Protein AF-A0A564TPL2-F1 (afdb_monomer_lite)

Structure (mmCIF, N/CA/C/O backbone):
data_AF-A0A564TPL2-F1
#
_entry.id   AF-A0A564TPL2-F1
#
loop_
_atom_site.group_PDB
_atom_site.id
_atom_site.type_symbol
_atom_site.label_atom_id
_atom_site.label_alt_id
_atom_site.label_comp_id
_atom_site.label_asym_id
_atom_site.label_entity_id
_atom_site.label_seq_id
_atom_site.pdbx_PDB_ins_code
_atom_site.Cartn_x
_atom_site.Cartn_y
_atom_site.Cartn_z
_atom_site.occupancy
_atom_site.B_iso_or_equiv
_atom_site.auth_seq_id
_atom_site.auth_comp_id
_atom_site.auth_asym_id
_atom_site.auth_atom_id
_atom_site.pdbx_PDB_model_num
ATOM 1 N N . MET A 1 1 ? 24.903 -3.460 -26.926 1.00 55.31 1 MET A N 1
ATOM 2 C CA . MET A 1 1 ? 24.752 -3.291 -25.468 1.00 55.31 1 MET A CA 1
ATOM 3 C C . MET A 1 1 ? 23.779 -4.353 -25.013 1.00 55.31 1 MET A C 1
ATOM 5 O O . MET A 1 1 ? 22.717 -4.466 -25.604 1.00 55.31 1 MET A O 1
ATOM 9 N N . CYS A 1 2 ? 24.233 -5.247 -24.140 1.00 58.97 2 CYS A N 1
ATOM 10 C CA . CYS A 1 2 ? 23.585 -6.524 -23.867 1.00 58.97 2 CYS A CA 1
ATOM 11 C C . CYS A 1 2 ? 22.188 -6.324 -23.258 1.00 58.97 2 CYS A C 1
ATOM 13 O O . CYS A 1 2 ? 22.067 -5.669 -22.225 1.00 58.97 2 CYS A O 1
ATOM 15 N N . HIS A 1 3 ? 21.170 -6.946 -23.863 1.00 60.84 3 HIS A N 1
ATOM 16 C CA . HIS A 1 3 ? 19.775 -6.989 -23.394 1.00 60.84 3 HIS A CA 1
ATOM 17 C C . HIS A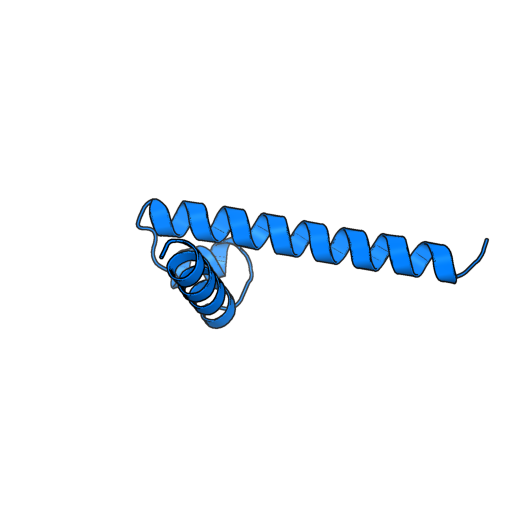 1 3 ? 19.626 -7.403 -21.916 1.00 60.84 3 HIS A C 1
ATOM 19 O O . HIS A 1 3 ? 18.635 -7.084 -21.267 1.00 60.84 3 HIS A O 1
ATOM 25 N N . GLU A 1 4 ? 20.624 -8.097 -21.372 1.00 61.53 4 GLU A N 1
ATOM 26 C CA . GLU A 1 4 ? 20.686 -8.514 -19.972 1.00 61.53 4 GLU A CA 1
ATOM 27 C C . GLU A 1 4 ? 20.809 -7.331 -18.996 1.00 61.53 4 GLU A C 1
ATOM 29 O O . GLU A 1 4 ? 20.197 -7.346 -17.932 1.00 61.53 4 GLU A O 1
ATOM 34 N N . MET A 1 5 ? 21.530 -6.268 -19.371 1.00 61.75 5 MET A N 1
ATOM 35 C CA . MET A 1 5 ? 21.727 -5.099 -18.502 1.00 61.75 5 MET A CA 1
ATOM 36 C C . MET A 1 5 ? 20.458 -4.244 -18.384 1.00 61.75 5 MET A C 1
ATOM 38 O O . MET A 1 5 ? 20.158 -3.721 -17.312 1.00 61.75 5 MET A O 1
ATOM 42 N N . GLU A 1 6 ? 19.673 -4.144 -19.460 1.00 60.47 6 GLU A N 1
ATOM 43 C CA . GLU A 1 6 ? 18.390 -3.426 -19.450 1.00 60.47 6 GLU A CA 1
ATOM 44 C C . GLU A 1 6 ? 17.339 -4.115 -18.570 1.00 60.47 6 GLU A C 1
ATOM 46 O O . GLU A 1 6 ? 16.479 -3.447 -17.991 1.00 60.47 6 GLU A O 1
ATOM 51 N N . LYS A 1 7 ? 17.412 -5.444 -18.437 1.00 62.22 7 LYS A N 1
ATOM 52 C CA . LYS A 1 7 ? 16.474 -6.220 -17.622 1.00 62.22 7 LYS A CA 1
ATOM 53 C C . LYS A 1 7 ? 16.695 -5.979 -16.125 1.00 62.22 7 LYS A C 1
ATOM 55 O O . LYS A 1 7 ? 15.747 -5.654 -15.419 1.00 62.22 7 LYS A O 1
ATOM 60 N N . ILE A 1 8 ? 17.952 -6.015 -15.679 1.00 63.94 8 ILE A N 1
ATOM 61 C CA . ILE A 1 8 ? 18.331 -5.776 -14.276 1.00 63.94 8 ILE A CA 1
ATOM 62 C C . ILE A 1 8 ? 17.961 -4.351 -13.847 1.00 63.94 8 ILE A C 1
ATOM 64 O O . ILE A 1 8 ? 17.455 -4.142 -12.747 1.00 63.94 8 ILE A O 1
ATOM 68 N N . TYR A 1 9 ? 18.171 -3.366 -14.726 1.00 60.91 9 TYR A N 1
ATOM 69 C CA . TYR A 1 9 ? 17.821 -1.976 -14.434 1.00 60.91 9 TYR A CA 1
ATOM 70 C C . TYR A 1 9 ? 16.306 -1.788 -14.271 1.00 60.91 9 TYR A C 1
ATOM 72 O O . TYR A 1 9 ? 15.855 -1.076 -13.377 1.00 60.91 9 TYR A O 1
ATOM 80 N N . ARG A 1 10 ? 15.511 -2.478 -15.098 1.00 62.09 10 ARG A N 1
ATOM 81 C CA . ARG A 1 10 ? 14.047 -2.460 -15.019 1.00 62.09 10 ARG A CA 1
ATOM 82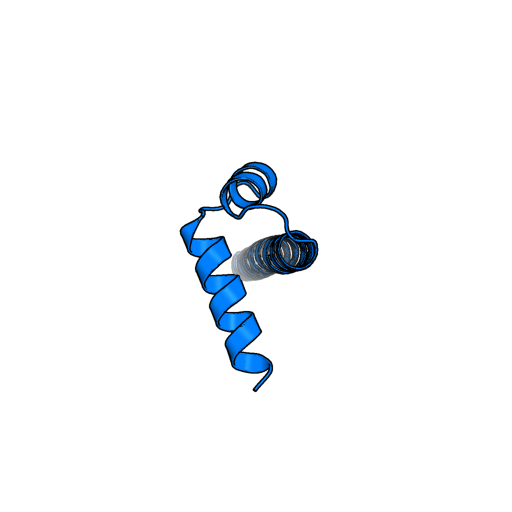 C C . ARG A 1 10 ? 13.526 -3.165 -13.766 1.00 62.09 10 ARG A C 1
ATOM 84 O O . ARG A 1 10 ? 12.689 -2.599 -13.076 1.00 62.09 10 ARG A O 1
ATOM 91 N N . GLU A 1 11 ? 14.050 -4.348 -13.444 1.00 62.56 11 GLU A N 1
ATOM 92 C CA . GLU A 1 11 ? 13.688 -5.096 -12.228 1.00 62.56 11 GLU A CA 1
ATOM 93 C C . GLU A 1 11 ? 14.059 -4.316 -10.954 1.00 62.56 11 GLU A C 1
ATOM 95 O O . GLU A 1 11 ? 13.272 -4.242 -10.010 1.00 62.56 11 GLU A O 1
ATOM 100 N N . GLY A 1 12 ? 15.229 -3.667 -10.940 1.00 65.06 12 GLY A N 1
ATOM 101 C CA . GLY A 1 12 ? 15.659 -2.811 -9.832 1.00 65.06 12 GLY A CA 1
ATOM 102 C C . GLY A 1 12 ? 14.784 -1.566 -9.654 1.00 65.06 12 GLY A C 1
ATOM 103 O O . GLY A 1 12 ? 14.476 -1.191 -8.522 1.00 65.06 12 GLY A O 1
ATOM 104 N N . MET A 1 13 ? 14.344 -0.950 -10.754 1.00 70.19 13 MET A N 1
ATOM 105 C CA . MET A 1 13 ? 13.444 0.206 -10.727 1.00 70.19 13 MET A CA 1
ATOM 106 C C . MET A 1 13 ? 12.041 -0.179 -10.236 1.00 70.19 13 MET A C 1
ATOM 108 O O . MET A 1 13 ? 11.512 0.475 -9.341 1.00 70.19 13 MET A O 1
ATOM 112 N N . GLU A 1 14 ? 11.477 -1.277 -10.746 1.00 66.31 14 GLU A N 1
ATOM 113 C CA . GLU A 1 14 ? 10.150 -1.768 -10.351 1.00 66.31 14 GLU A CA 1
ATOM 114 C C . GLU A 1 14 ? 10.118 -2.187 -8.868 1.00 66.31 14 GLU A C 1
ATOM 116 O O . GLU A 1 14 ? 9.188 -1.845 -8.134 1.00 66.31 14 GLU A O 1
ATOM 121 N N . SER A 1 15 ? 11.187 -2.834 -8.391 1.00 74.00 15 SER A N 1
ATOM 122 C CA . SER A 1 15 ? 11.373 -3.176 -6.974 1.00 74.00 15 SER A CA 1
ATOM 123 C C . SER A 1 15 ? 11.495 -1.932 -6.082 1.00 74.00 15 SER A C 1
ATOM 125 O O . SER A 1 15 ? 10.877 -1.859 -5.016 1.00 74.00 15 SER A O 1
ATOM 127 N N . GLY A 1 16 ? 12.237 -0.914 -6.534 1.00 77.12 16 GLY A N 1
ATOM 128 C CA . GLY A 1 16 ? 12.374 0.360 -5.826 1.00 77.12 16 GLY A CA 1
ATOM 129 C C . GLY A 1 16 ? 11.053 1.126 -5.714 1.00 77.12 16 GLY A C 1
ATOM 130 O O . GLY A 1 16 ? 10.708 1.606 -4.632 1.00 77.12 16 GLY A O 1
ATOM 131 N N . GLU A 1 17 ? 10.280 1.192 -6.799 1.00 80.56 17 GLU A 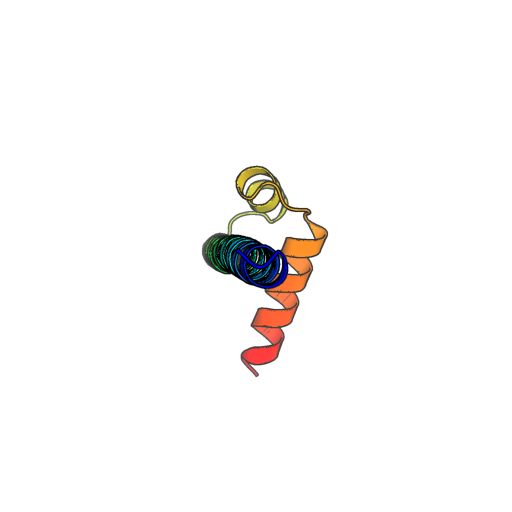N 1
ATOM 132 C CA . GLU A 1 17 ? 8.958 1.829 -6.805 1.00 80.56 17 GLU A CA 1
ATOM 133 C C . GLU A 1 17 ? 7.964 1.107 -5.889 1.00 80.56 17 GLU A C 1
ATOM 135 O O . GLU A 1 17 ? 7.225 1.760 -5.147 1.00 80.56 17 GLU A O 1
ATOM 140 N N . LEU A 1 18 ? 7.947 -0.230 -5.903 1.00 85.06 18 LEU A N 1
ATOM 141 C CA . LEU A 1 18 ? 7.068 -1.010 -5.031 1.00 85.06 18 LEU A CA 1
ATOM 142 C C . LEU A 1 18 ? 7.427 -0.806 -3.553 1.00 85.06 18 LEU A C 1
ATOM 144 O O . LEU A 1 18 ? 6.538 -0.608 -2.723 1.00 85.06 18 LEU A O 1
ATOM 148 N N . LYS A 1 19 ? 8.723 -0.795 -3.223 1.00 86.62 19 LYS A N 1
ATOM 149 C CA . LYS A 1 19 ? 9.200 -0.564 -1.856 1.00 86.62 19 LYS A CA 1
ATOM 150 C C . LYS A 1 19 ? 8.808 0.824 -1.344 1.00 86.62 19 LYS A C 1
ATOM 152 O O . LYS A 1 19 ? 8.267 0.927 -0.247 1.00 86.62 19 LYS A O 1
ATOM 157 N N . ALA A 1 20 ? 8.992 1.867 -2.155 1.00 87.88 20 ALA A N 1
ATOM 158 C CA . ALA A 1 20 ? 8.603 3.228 -1.787 1.00 87.88 20 ALA A CA 1
ATOM 159 C C . ALA A 1 20 ? 7.087 3.355 -1.548 1.00 87.88 20 ALA A C 1
ATOM 161 O O . ALA A 1 20 ? 6.658 4.008 -0.593 1.00 87.88 20 ALA A O 1
ATOM 162 N N . LYS A 1 21 ? 6.266 2.692 -2.376 1.00 89.94 21 LYS A N 1
ATOM 163 C CA . LYS A 1 21 ? 4.809 2.625 -2.175 1.00 89.94 21 LYS A CA 1
ATOM 164 C C . LYS A 1 21 ? 4.448 1.888 -0.888 1.00 89.94 21 LYS A C 1
ATOM 166 O O . LYS A 1 21 ? 3.576 2.366 -0.168 1.00 89.94 21 LYS A O 1
ATOM 171 N N . LYS A 1 22 ? 5.131 0.778 -0.584 1.00 91.06 22 LYS A N 1
ATOM 172 C CA . LYS A 1 22 ? 4.940 0.018 0.657 1.00 91.06 22 LYS A CA 1
ATOM 173 C C . LYS A 1 22 ? 5.265 0.855 1.892 1.00 91.06 22 LYS A C 1
ATOM 175 O O . LYS A 1 22 ? 4.413 0.973 2.764 1.00 91.06 22 LYS A O 1
ATOM 180 N N . GLU A 1 23 ? 6.437 1.485 1.948 1.00 91.00 23 GLU A N 1
ATOM 181 C CA . GLU A 1 23 ? 6.826 2.351 3.075 1.00 91.00 23 GLU A CA 1
ATOM 182 C C . GLU A 1 23 ? 5.855 3.527 3.252 1.00 91.00 23 GLU A C 1
ATOM 184 O O . GLU A 1 23 ? 5.406 3.806 4.363 1.00 91.00 23 GLU A O 1
ATOM 189 N N . THR A 1 24 ? 5.454 4.167 2.150 1.00 91.88 24 THR A N 1
ATOM 190 C CA . THR A 1 24 ? 4.482 5.271 2.186 1.00 91.88 24 THR A CA 1
ATOM 191 C C . THR A 1 24 ? 3.121 4.807 2.706 1.00 91.88 24 THR A C 1
ATOM 193 O O . THR A 1 24 ? 2.526 5.468 3.553 1.00 91.88 24 THR A O 1
ATOM 196 N N . ALA A 1 25 ? 2.619 3.669 2.222 1.00 92.75 25 ALA A N 1
ATOM 197 C CA . ALA A 1 25 ? 1.338 3.126 2.654 1.00 92.75 25 ALA A CA 1
ATOM 198 C C . ALA A 1 25 ? 1.335 2.718 4.132 1.00 92.75 25 ALA A C 1
ATOM 200 O O . ALA A 1 25 ? 0.340 2.945 4.817 1.00 92.75 25 ALA A O 1
ATOM 201 N N . LEU A 1 26 ? 2.442 2.156 4.622 1.00 92.44 26 LEU A N 1
ATOM 202 C CA . LEU A 1 26 ? 2.609 1.812 6.031 1.00 92.44 26 LEU A CA 1
ATOM 203 C C . LEU A 1 26 ? 2.595 3.061 6.912 1.00 92.44 26 LEU A C 1
ATOM 205 O O . LEU A 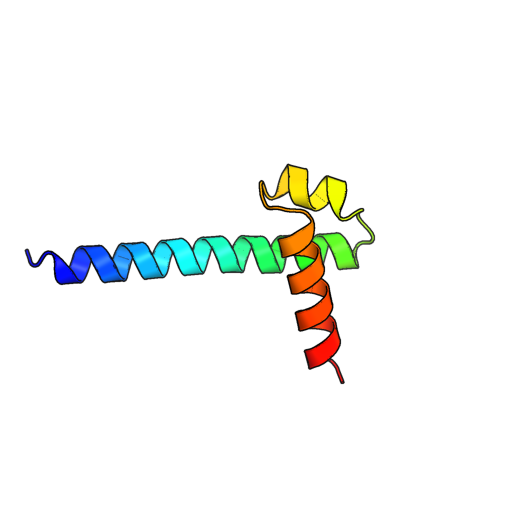1 26 ? 1.779 3.125 7.823 1.00 92.44 26 LEU A O 1
ATOM 209 N N . SER A 1 27 ? 3.383 4.088 6.577 1.00 92.38 27 SER A N 1
ATOM 210 C CA . SER A 1 27 ? 3.400 5.347 7.336 1.00 92.38 27 SER A CA 1
ATOM 211 C C . SER A 1 27 ? 2.017 6.003 7.385 1.00 92.38 27 SER A C 1
ATOM 213 O O . SER A 1 27 ? 1.572 6.443 8.439 1.00 92.38 27 SER A O 1
ATOM 215 N N . MET A 1 28 ? 1.294 6.003 6.264 1.00 93.56 28 MET A N 1
ATOM 216 C CA . MET A 1 28 ? -0.079 6.500 6.198 1.00 93.56 28 MET A CA 1
ATOM 217 C C . MET A 1 28 ? -1.050 5.702 7.084 1.00 93.56 28 MET A C 1
ATOM 219 O O . MET A 1 28 ? -1.944 6.286 7.700 1.00 93.56 28 MET A O 1
ATOM 223 N N . ALA A 1 29 ? -0.898 4.377 7.136 1.00 91.62 29 ALA A N 1
ATOM 224 C CA . ALA A 1 29 ? -1.702 3.511 7.995 1.00 91.62 29 ALA A CA 1
ATOM 225 C C . ALA A 1 29 ? -1.360 3.713 9.482 1.00 91.62 29 ALA A C 1
ATOM 227 O O . ALA A 1 29 ? -2.266 3.740 10.312 1.00 91.62 29 ALA A O 1
ATOM 228 N N . GLU A 1 30 ? -0.082 3.921 9.816 1.00 89.62 30 GLU A N 1
ATOM 229 C CA . GLU A 1 30 ? 0.380 4.266 11.169 1.00 89.62 30 GLU A CA 1
ATOM 230 C C . GLU A 1 30 ? -0.181 5.614 11.646 1.00 89.62 30 GLU A C 1
ATOM 232 O O . GLU A 1 30 ? -0.549 5.751 12.812 1.00 89.62 30 GLU A O 1
ATOM 237 N N . GLU A 1 31 ? -0.343 6.587 10.743 1.00 93.06 31 GLU A N 1
ATOM 238 C CA . GLU A 1 31 ? -1.042 7.853 11.014 1.00 93.06 31 GLU A CA 1
ATOM 239 C C . GLU A 1 31 ? -2.575 7.701 11.131 1.00 93.06 31 GLU A C 1
ATOM 241 O O . GLU A 1 31 ? -3.293 8.681 11.348 1.00 93.06 31 GLU A O 1
ATOM 246 N N . GLY A 1 32 ? -3.102 6.479 11.005 1.00 89.62 32 GLY A N 1
ATOM 247 C CA . GLY A 1 32 ? -4.521 6.168 11.174 1.00 89.62 32 GLY A CA 1
ATOM 248 C C . GLY A 1 32 ? -5.378 6.439 9.938 1.00 89.62 32 GLY A C 1
ATOM 249 O O . GLY A 1 32 ? -6.602 6.551 10.055 1.00 89.62 32 GLY A O 1
ATOM 250 N N . MET A 1 33 ? -4.780 6.565 8.747 1.00 94.00 33 MET A N 1
ATOM 251 C CA . MET A 1 33 ? -5.567 6.630 7.517 1.00 94.00 33 MET A CA 1
ATOM 252 C C . MET A 1 33 ? -6.172 5.272 7.152 1.00 94.00 33 MET A C 1
ATOM 254 O O . MET A 1 33 ? -5.564 4.220 7.312 1.00 94.00 33 MET A O 1
ATOM 258 N N . ASP A 1 34 ? -7.375 5.321 6.585 1.00 93.75 34 ASP A N 1
ATOM 259 C CA . ASP A 1 34 ? -8.099 4.139 6.126 1.00 93.75 34 ASP A CA 1
ATOM 260 C C . ASP A 1 34 ? -7.423 3.476 4.909 1.00 93.75 34 ASP A C 1
ATOM 262 O O . ASP A 1 34 ? -7.051 4.153 3.940 1.00 93.75 34 ASP A O 1
ATOM 266 N N . VAL A 1 35 ? -7.330 2.141 4.937 1.00 92.12 35 VAL A N 1
ATOM 267 C CA . VAL A 1 35 ? -6.707 1.300 3.898 1.00 92.12 35 VAL A CA 1
ATOM 268 C C . VAL A 1 35 ? -7.253 1.611 2.504 1.00 92.12 35 VAL A C 1
ATOM 270 O O . VAL A 1 35 ? -6.483 1.717 1.549 1.00 92.12 35 VAL A O 1
ATOM 273 N N . LYS A 1 36 ? -8.556 1.873 2.372 1.00 94.12 36 LYS A N 1
ATOM 274 C CA . LYS A 1 36 ? -9.188 2.197 1.088 1.00 94.12 36 LYS A CA 1
ATOM 275 C C . LYS A 1 36 ? -8.690 3.515 0.516 1.00 94.12 36 LYS A C 1
ATOM 277 O O . LYS A 1 36 ? -8.536 3.673 -0.699 1.00 94.12 36 LYS A O 1
ATOM 282 N N . LYS A 1 37 ? -8.445 4.499 1.383 1.00 94.06 37 LYS A N 1
ATOM 283 C CA . LYS A 1 37 ? -7.908 5.803 0.980 1.00 94.06 37 LYS A CA 1
ATOM 284 C C . LYS A 1 37 ? -6.445 5.671 0.567 1.00 94.06 37 LYS A C 1
ATOM 286 O O . LYS A 1 37 ? -6.065 6.237 -0.457 1.00 94.06 37 LYS A O 1
ATOM 291 N N . ILE A 1 38 ? -5.668 4.884 1.307 1.00 93.88 38 ILE A N 1
ATOM 292 C CA . ILE A 1 38 ? -4.263 4.590 1.005 1.00 93.88 38 ILE A CA 1
ATOM 293 C C . ILE A 1 38 ? -4.144 3.851 -0.330 1.00 93.88 38 ILE A C 1
ATOM 295 O O . ILE A 1 38 ? -3.388 4.288 -1.190 1.00 93.88 38 ILE A O 1
ATOM 299 N N . ALA A 1 39 ? -4.951 2.814 -0.562 1.00 93.81 39 ALA A N 1
ATOM 300 C CA . ALA A 1 39 ? -4.996 2.066 -1.819 1.00 93.81 39 ALA A CA 1
ATOM 301 C C . ALA A 1 39 ? -5.277 2.981 -3.024 1.00 93.81 39 ALA A C 1
ATOM 303 O O . ALA A 1 39 ? -4.568 2.950 -4.035 1.00 93.81 39 ALA A O 1
ATOM 304 N N . ARG A 1 40 ? -6.254 3.891 -2.891 1.00 92.62 40 ARG A N 1
ATOM 305 C CA . ARG A 1 40 ? -6.559 4.895 -3.926 1.00 92.62 40 ARG A CA 1
ATOM 306 C C . ARG A 1 40 ? -5.407 5.871 -4.175 1.00 92.62 40 ARG A C 1
ATOM 308 O O . ARG A 1 40 ? -5.188 6.239 -5.328 1.00 92.62 40 ARG A O 1
ATOM 315 N N . LEU A 1 41 ? -4.698 6.303 -3.130 1.00 90.12 41 LEU A N 1
ATOM 316 C CA . LEU A 1 41 ? -3.558 7.224 -3.238 1.00 90.12 41 LEU A CA 1
ATOM 317 C C . LEU A 1 41 ? -2.320 6.535 -3.828 1.00 90.12 41 LEU A C 1
ATOM 319 O O . LEU A 1 41 ? -1.698 7.067 -4.745 1.00 90.12 41 LEU A O 1
ATOM 323 N N . GLY A 1 42 ? -2.001 5.336 -3.344 1.00 85.25 42 GLY A N 1
ATOM 324 C CA . GLY A 1 42 ? -0.871 4.521 -3.785 1.00 85.25 42 GLY A CA 1
ATOM 325 C C . GLY A 1 42 ? -1.083 3.839 -5.137 1.00 85.25 42 GLY A C 1
ATOM 326 O O . GLY A 1 42 ? -0.123 3.313 -5.699 1.00 85.25 42 GLY A O 1
ATOM 327 N N . LYS A 1 43 ? -2.313 3.866 -5.679 1.00 88.75 43 LYS A N 1
ATOM 328 C CA . LYS A 1 43 ? -2.731 3.107 -6.875 1.00 88.75 43 LYS A CA 1
ATOM 329 C C . LYS A 1 43 ? -2.342 1.629 -6.773 1.00 88.75 43 LYS A C 1
ATOM 331 O O . LYS A 1 43 ? -1.823 1.043 -7.720 1.00 88.75 43 LYS A O 1
ATOM 336 N N . VAL A 1 44 ? -2.569 1.060 -5.601 1.00 88.88 44 VAL A N 1
ATOM 337 C CA . VAL A 1 44 ? -2.315 -0.345 -5.270 1.00 88.88 44 VAL A CA 1
ATOM 338 C C . VAL A 1 44 ? -3.585 -0.943 -4.688 1.00 88.88 44 VAL A C 1
ATOM 340 O O . VAL A 1 44 ? -4.511 -0.206 -4.343 1.00 88.88 44 VAL A O 1
ATOM 343 N N . SER A 1 45 ? -3.676 -2.267 -4.645 1.00 91.94 45 SER A N 1
ATOM 344 C CA . SER A 1 45 ? -4.884 -2.919 -4.151 1.00 91.94 45 SER A CA 1
ATOM 345 C C . SER A 1 45 ? -4.988 -2.809 -2.625 1.00 91.94 45 SER A C 1
ATOM 347 O O . SER A 1 45 ? -3.979 -2.721 -1.930 1.00 91.94 45 SER A O 1
ATOM 349 N N . GLU A 1 46 ? -6.214 -2.809 -2.094 1.00 93.44 46 GLU A N 1
ATOM 350 C CA . GLU A 1 46 ? -6.445 -2.853 -0.640 1.00 93.44 46 GLU A CA 1
ATOM 351 C C . GLU A 1 46 ? -5.834 -4.122 -0.016 1.00 93.44 46 GLU A C 1
ATOM 353 O O . GLU A 1 46 ? -5.318 -4.064 1.095 1.00 93.44 46 GLU A O 1
ATOM 358 N N . ASP A 1 47 ? -5.822 -5.234 -0.762 1.00 93.50 47 ASP A N 1
ATOM 359 C CA . ASP A 1 47 ? -5.202 -6.505 -0.365 1.00 93.50 47 ASP A CA 1
ATOM 360 C C . ASP A 1 47 ? -3.680 -6.377 -0.199 1.00 93.50 47 ASP A C 1
ATOM 362 O O . ASP A 1 47 ? -3.136 -6.791 0.825 1.00 93.50 47 ASP A O 1
ATOM 366 N N . ASP A 1 48 ? -3.000 -5.707 -1.139 1.00 92.25 48 ASP A N 1
ATOM 367 C CA . ASP A 1 48 ? -1.561 -5.429 -1.034 1.00 92.25 48 ASP A CA 1
ATOM 368 C C . ASP A 1 48 ? -1.248 -4.586 0.208 1.00 92.25 48 ASP A C 1
ATOM 370 O O . ASP A 1 48 ? -0.314 -4.899 0.945 1.00 92.25 48 ASP A O 1
ATOM 374 N N . ILE A 1 49 ? -2.047 -3.542 0.473 1.00 92.19 49 ILE A N 1
ATOM 375 C CA . ILE A 1 49 ? -1.877 -2.701 1.667 1.00 92.19 49 ILE A CA 1
ATOM 376 C C . ILE A 1 49 ? -2.056 -3.526 2.940 1.00 92.19 49 ILE A C 1
ATOM 378 O O . ILE A 1 49 ? -1.225 -3.441 3.845 1.00 92.19 49 ILE A O 1
ATOM 382 N N . GLN A 1 50 ? -3.113 -4.335 3.008 1.00 92.06 50 GLN A N 1
ATOM 383 C CA . GLN A 1 50 ? -3.396 -5.174 4.167 1.00 92.06 50 GLN A CA 1
ATOM 384 C C . GLN A 1 50 ? -2.258 -6.169 4.411 1.00 92.06 50 GLN A C 1
ATOM 386 O O . GLN A 1 50 ? -1.747 -6.254 5.525 1.00 92.06 50 GLN A O 1
ATOM 391 N N . LYS A 1 51 ? -1.787 -6.841 3.355 1.00 92.19 51 LYS A N 1
ATOM 392 C CA . LYS A 1 51 ? -0.640 -7.749 3.417 1.00 92.19 51 LYS A CA 1
ATOM 393 C C . LYS A 1 51 ? 0.613 -7.045 3.931 1.00 92.19 51 LYS A C 1
ATOM 395 O O . LYS A 1 51 ? 1.328 -7.606 4.755 1.00 92.19 51 LYS A O 1
ATOM 400 N N . TRP A 1 52 ? 0.892 -5.826 3.473 1.00 92.19 52 TRP A N 1
ATOM 401 C CA . TRP A 1 52 ? 2.050 -5.068 3.945 1.00 9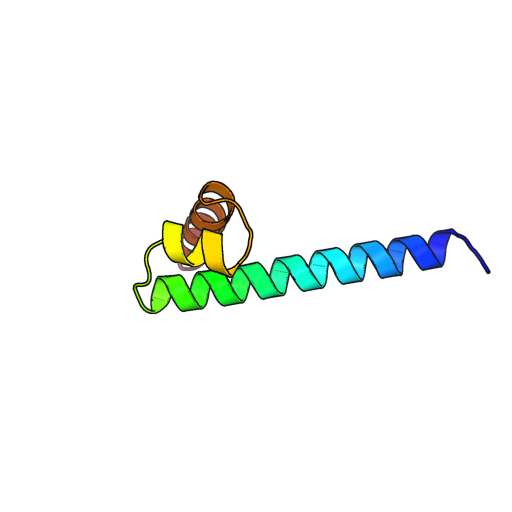2.19 52 TRP A CA 1
ATOM 402 C C . TRP A 1 52 ? 1.957 -4.722 5.428 1.00 92.19 52 TRP A C 1
ATOM 404 O O . TRP A 1 52 ? 2.970 -4.823 6.120 1.00 92.19 52 TRP A O 1
ATOM 414 N N . ILE A 1 53 ? 0.771 -4.334 5.907 1.00 90.50 53 ILE A N 1
ATOM 415 C CA . ILE A 1 53 ? 0.519 -4.035 7.323 1.00 90.50 53 ILE A CA 1
ATOM 416 C C . ILE A 1 53 ? 0.703 -5.299 8.171 1.00 90.50 53 ILE A C 1
ATOM 418 O O . ILE A 1 53 ? 1.435 -5.257 9.159 1.00 90.50 53 ILE A O 1
ATOM 422 N N . ASP A 1 54 ? 0.111 -6.424 7.762 1.00 89.81 54 ASP A N 1
ATOM 423 C CA . ASP A 1 54 ? 0.254 -7.725 8.431 1.00 89.81 54 ASP A CA 1
ATOM 424 C C . ASP A 1 54 ? 1.721 -8.187 8.488 1.00 89.81 54 ASP A C 1
ATOM 426 O O . ASP A 1 54 ? 2.217 -8.585 9.546 1.00 89.81 54 ASP A O 1
ATOM 430 N N . GLU A 1 55 ? 2.453 -8.076 7.374 1.00 87.56 55 GLU A N 1
ATOM 431 C CA . GLU A 1 55 ? 3.890 -8.370 7.317 1.00 87.56 55 GLU A CA 1
ATOM 432 C C . GLU A 1 55 ? 4.690 -7.468 8.269 1.00 87.56 55 GLU A C 1
ATOM 434 O O . GLU A 1 55 ? 5.566 -7.957 8.980 1.00 87.56 55 GLU A O 1
ATOM 439 N N . ASN A 1 56 ? 4.393 -6.164 8.314 1.00 83.75 56 ASN A N 1
ATOM 440 C CA . ASN A 1 56 ? 5.097 -5.210 9.173 1.00 83.75 56 ASN A CA 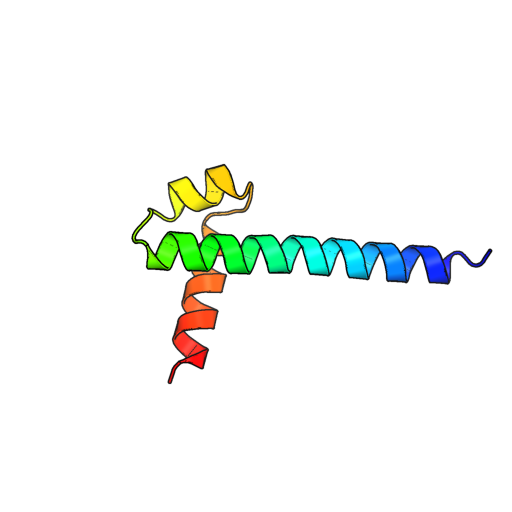1
ATOM 441 C C . ASN A 1 56 ? 4.825 -5.463 10.666 1.00 83.75 56 ASN A C 1
ATOM 443 O O . ASN A 1 56 ? 5.752 -5.442 11.475 1.00 83.75 56 ASN A O 1
ATOM 447 N N . MET A 1 57 ? 3.577 -5.772 11.035 1.00 75.19 57 MET A N 1
ATOM 448 C CA . MET A 1 57 ? 3.210 -6.125 12.412 1.00 75.19 57 MET A CA 1
ATOM 449 C C . MET A 1 57 ? 3.842 -7.445 12.875 1.00 75.19 57 MET A C 1
ATOM 451 O O . MET A 1 57 ? 4.150 -7.593 14.056 1.00 75.19 57 MET A O 1
ATOM 455 N N . CYS A 1 58 ? 4.066 -8.399 11.966 1.00 64.06 58 CYS A N 1
ATOM 456 C CA . CYS A 1 58 ? 4.703 -9.676 12.290 1.00 64.06 58 CYS A CA 1
ATOM 457 C C . CYS A 1 58 ? 6.198 -9.530 12.631 1.00 64.06 58 CYS A C 1
ATOM 459 O O . CYS A 1 58 ? 6.708 -10.263 13.477 1.00 64.06 58 CYS A O 1
ATOM 461 N N . VAL A 1 59 ? 6.891 -8.568 12.015 1.00 59.28 59 VAL A N 1
ATOM 462 C CA . VAL A 1 59 ? 8.328 -8.320 12.238 1.00 59.28 59 VAL A CA 1
ATOM 463 C C . VAL A 1 59 ? 8.599 -7.607 13.571 1.00 59.28 59 VAL A C 1
ATOM 465 O O . VAL A 1 59 ? 9.691 -7.727 14.115 1.00 59.28 59 VAL A O 1
ATOM 468 N N . ALA A 1 60 ? 7.610 -6.908 14.132 1.00 58.25 60 ALA A N 1
ATOM 469 C CA . ALA A 1 60 ? 7.741 -6.165 15.388 1.00 58.25 60 ALA A CA 1
ATOM 470 C C . ALA A 1 60 ? 7.579 -7.023 16.669 1.00 58.25 60 ALA A C 1
ATOM 472 O O . ALA A 1 60 ? 7.360 -6.461 17.744 1.00 58.25 60 ALA A O 1
ATOM 473 N N . LYS A 1 61 ? 7.644 -8.360 16.570 1.00 47.00 61 LYS A N 1
ATOM 474 C CA . LYS A 1 61 ? 7.410 -9.296 17.685 1.00 47.00 61 LYS A CA 1
ATOM 475 C C . LYS A 1 61 ? 8.687 -9.769 18.376 1.00 47.00 61 LYS A C 1
ATOM 477 O O . LYS A 1 61 ? 9.681 -10.040 17.670 1.00 47.00 61 LYS A O 1
#

Secondary structure (DSSP, 8-state):
--HHHHHHHHHHHHHHHHHHHHHHHHHHHHTT--HHHHHHHHTS-HHHHHHHHHHHHHHT-

Foldseek 3Di:
DDPVVVVVVVVVVVVVLVVVLLVVLLVCVVVVDDLVVSCVVSVHDSVSSVVSNVVVVVVVD

pLDDT: mean 81.29, std 13.91, range [47.0, 94.12]

Radius of gyration: 14.47 Å; chains: 1; bounding box: 34×18×43 Å

Sequence (61 aa):
MCHEMEKIYREGMESGELKAKKETALSMAEEGMDVKKIARLGKVSEDDIQKWIDENMCVAK

Organism: NCBI:txid40520